Protein AF-A0A497N0F7-F1 (afdb_monomer)

Radius of gyration: 17.88 Å; Cα contacts (8 Å, |Δi|>4): 143; chains: 1; bounding box: 36×45×48 Å

Secondary structure (DSSP, 8-state):
-----S---EEEEE-HHHHHHHHHHHHTTS-S--HHHHHHHTSSTHHHHHHHHHHTT--HHHHHHHHHHHHHHHHTTTS-EEEEEEEEEEGGGEEEEEEEEEE--SS--HHHHHHHHHHHHHHHS-HHHHHHHHHHHTTPPPPGGGG--

Nearest PDB structures (foldseek):
  8p1n-assembly1_A  TM=4.391E-01  e=1.034E+00  Orthohantavirus hantanense
  6ux2-assembly1_B  TM=4.010E-01  e=1.314E+00  Zika virus

Foldseek 3Di:
DPPDPDQDKDKDKAQLVVQLVQLVCCVVVVDVDDVVLCVLLVHDCLSVQLVVVVVVVDRSSVSSVVSSVVSVCVVCVVFQKDWDWAWQADPPRGTMITIIIHTDDPDDDPVVVVVVVVSCCRVVPDSLVSHVVVCVVVVPDDDPVSVVD

Mean predicted aligned error: 9.38 Å

Structure (mmCIF, N/CA/C/O backbone):
data_AF-A0A497N0F7-F1
#
_entry.id   AF-A0A497N0F7-F1
#
loop_
_atom_site.group_PDB
_atom_site.id
_atom_site.type_symbol
_atom_site.label_atom_id
_atom_site.label_alt_id
_atom_site.label_comp_id
_atom_site.label_asym_id
_atom_site.label_entity_id
_atom_site.label_seq_id
_atom_site.pdbx_PDB_ins_code
_atom_site.Cartn_x
_atom_site.Cartn_y
_atom_site.Cartn_z
_atom_site.occupancy
_atom_site.B_iso_or_equiv
_atom_site.auth_seq_id
_atom_site.auth_comp_id
_atom_site.auth_asym_id
_atom_site.auth_atom_id
_atom_site.pdbx_PDB_model_num
ATOM 1 N N . MET A 1 1 ? -7.045 14.864 3.836 1.00 42.59 1 MET A N 1
ATOM 2 C CA . MET A 1 1 ? -7.136 13.667 4.715 1.00 42.59 1 MET A CA 1
ATOM 3 C C . MET A 1 1 ? -8.600 13.342 4.946 1.00 42.59 1 MET A C 1
ATOM 5 O O . MET A 1 1 ? -9.359 14.284 5.102 1.00 42.59 1 MET A O 1
ATOM 9 N N . LEU A 1 2 ? -8.983 12.059 4.987 1.00 35.16 2 LEU A N 1
ATOM 10 C CA . LEU A 1 2 ? -10.339 11.605 5.334 1.00 35.16 2 LEU A CA 1
ATOM 11 C C . LEU A 1 2 ? -10.769 12.164 6.703 1.00 35.16 2 LEU A C 1
ATOM 13 O O . LEU A 1 2 ? -10.543 11.553 7.745 1.00 35.16 2 LEU A O 1
ATOM 17 N N . THR A 1 3 ? -11.394 13.335 6.699 1.00 42.47 3 THR A N 1
ATOM 18 C CA . THR A 1 3 ? -12.029 13.988 7.847 1.00 42.47 3 THR A CA 1
ATOM 19 C C . THR A 1 3 ? -13.447 13.453 8.006 1.00 42.47 3 THR A C 1
ATOM 21 O O . THR A 1 3 ? -14.421 14.196 8.064 1.00 42.47 3 THR A O 1
ATOM 24 N N . SER A 1 4 ? -13.589 12.129 8.060 1.00 43.78 4 SER A N 1
ATOM 25 C CA . SER A 1 4 ? -14.880 11.531 8.381 1.00 43.78 4 SER A CA 1
ATOM 26 C C . SER A 1 4 ? -15.073 11.536 9.896 1.00 43.78 4 SER A C 1
ATOM 28 O O . SER A 1 4 ? -14.285 10.944 10.636 1.00 43.78 4 SER A O 1
ATOM 30 N N . LYS A 1 5 ? -16.140 12.194 10.365 1.00 41.34 5 LYS A N 1
ATOM 31 C CA . LYS A 1 5 ? -16.611 12.096 11.760 1.00 41.34 5 LYS A CA 1
ATOM 32 C C . LYS A 1 5 ? -17.196 10.711 12.079 1.00 41.34 5 LYS A C 1
ATOM 34 O O . LYS A 1 5 ? -17.477 10.419 13.238 1.00 41.34 5 LYS A O 1
ATOM 39 N N . ILE A 1 6 ? -17.364 9.856 11.070 1.00 44.66 6 ILE A N 1
ATOM 40 C CA . ILE A 1 6 ? -17.991 8.545 11.193 1.00 44.66 6 ILE A CA 1
ATOM 41 C C . ILE A 1 6 ? -16.927 7.513 11.588 1.00 44.66 6 ILE A C 1
ATOM 43 O O . ILE A 1 6 ? -15.891 7.361 10.934 1.00 44.66 6 ILE A O 1
ATOM 47 N N . ARG A 1 7 ? -17.181 6.784 12.683 1.00 55.78 7 ARG A N 1
ATOM 48 C CA . ARG A 1 7 ? -16.470 5.535 12.994 1.00 55.78 7 ARG A CA 1
ATOM 49 C C . ARG A 1 7 ? -16.816 4.541 11.885 1.00 55.78 7 ARG A C 1
ATOM 51 O O . ARG A 1 7 ? -17.957 4.113 11.798 1.00 55.78 7 ARG A O 1
ATOM 58 N N . GLY A 1 8 ? -15.844 4.226 11.037 1.00 62.44 8 GLY A N 1
ATOM 59 C CA . GLY A 1 8 ? -16.050 3.344 9.897 1.00 62.44 8 GLY A CA 1
ATOM 60 C C . GLY A 1 8 ? -14.882 2.398 9.675 1.00 62.44 8 GLY A C 1
ATOM 61 O O . GLY A 1 8 ? -13.716 2.733 9.956 1.00 62.44 8 GLY A O 1
ATOM 62 N N . ASP A 1 9 ? -15.238 1.231 9.159 1.00 75.06 9 ASP A N 1
ATOM 63 C CA . ASP A 1 9 ? -14.321 0.273 8.568 1.00 75.06 9 ASP A CA 1
ATOM 64 C C . ASP A 1 9 ? -14.074 0.682 7.118 1.00 75.06 9 ASP A C 1
ATOM 66 O O . ASP A 1 9 ? -14.989 1.120 6.419 1.00 75.06 9 ASP A O 1
ATOM 70 N N . PHE A 1 10 ? -12.825 0.588 6.674 1.00 77.56 10 PHE A N 1
ATOM 71 C CA . PHE A 1 10 ? -12.433 0.983 5.326 1.00 77.56 10 PHE A CA 1
ATOM 72 C C . PHE A 1 10 ? -11.805 -0.201 4.609 1.00 77.56 10 PHE A C 1
ATOM 74 O O . PHE A 1 10 ? -10.934 -0.872 5.161 1.00 77.56 10 PHE A O 1
ATOM 81 N N . LEU A 1 11 ? -12.207 -0.404 3.358 1.00 81.94 11 LEU A N 1
ATOM 82 C CA . LEU A 1 11 ? -11.494 -1.238 2.404 1.00 81.94 11 LEU A CA 1
ATOM 83 C C . LEU A 1 11 ? -10.866 -0.314 1.363 1.00 81.94 11 LEU A C 1
ATOM 85 O O . LEU A 1 11 ? -11.575 0.394 0.651 1.00 81.94 11 LEU A O 1
ATOM 89 N N . ILE A 1 12 ? -9.539 -0.291 1.303 1.00 86.38 12 ILE A N 1
ATOM 90 C CA . ILE A 1 12 ? -8.788 0.568 0.388 1.00 86.38 12 ILE A CA 1
ATOM 91 C C . ILE A 1 12 ? -8.091 -0.317 -0.634 1.00 86.38 12 ILE A C 1
ATOM 93 O O . ILE A 1 12 ? -7.305 -1.193 -0.277 1.00 86.38 12 ILE A O 1
ATOM 97 N N . LEU A 1 13 ? -8.359 -0.058 -1.909 1.00 88.06 13 LEU A N 1
ATOM 98 C CA . LEU A 1 13 ? -7.661 -0.689 -3.018 1.00 88.06 13 LEU A CA 1
ATOM 99 C C . LEU A 1 13 ? -6.391 0.105 -3.347 1.00 88.06 13 LEU A C 1
ATOM 101 O O . LEU A 1 13 ? -6.456 1.273 -3.727 1.00 88.06 13 LEU A O 1
ATOM 105 N N . PHE A 1 14 ? -5.231 -0.532 -3.212 1.00 89.69 14 PHE A N 1
ATOM 106 C CA . PHE A 1 14 ? -3.923 0.077 -3.433 1.00 89.69 14 PHE A CA 1
ATOM 107 C C . PHE A 1 14 ? -3.207 -0.589 -4.612 1.00 89.69 14 PHE A C 1
ATOM 109 O O . PHE A 1 14 ? -2.718 -1.717 -4.524 1.00 89.69 14 PHE A O 1
ATOM 116 N N . HIS A 1 15 ? -3.101 0.131 -5.728 1.00 88.31 15 HIS A N 1
ATOM 117 C CA . HIS A 1 15 ? -2.438 -0.345 -6.943 1.00 88.31 15 HIS A CA 1
ATOM 118 C C . HIS A 1 15 ? -0.932 -0.066 -6.890 1.00 88.31 15 HIS A C 1
ATOM 120 O O . HIS A 1 15 ? -0.443 0.906 -7.474 1.00 88.31 15 HIS A O 1
ATOM 126 N N . GLY A 1 16 ? -0.183 -0.926 -6.193 1.00 88.50 16 GLY A N 1
ATOM 127 C CA . GLY A 1 16 ? 1.233 -0.688 -5.894 1.00 88.50 16 GLY A CA 1
ATOM 128 C C . GLY A 1 16 ? 2.109 -0.456 -7.124 1.00 88.50 16 GLY A C 1
ATOM 129 O O . GLY A 1 16 ? 3.036 0.348 -7.079 1.00 88.50 16 GLY A O 1
ATOM 130 N N . GLN A 1 17 ? 1.794 -1.087 -8.251 1.00 87.12 17 GLN A N 1
ATOM 131 C CA . GLN A 1 17 ? 2.567 -0.924 -9.482 1.00 87.12 17 GLN A CA 1
ATOM 132 C C . GLN A 1 17 ? 2.215 0.314 -10.288 1.00 87.12 17 GLN A C 1
ATOM 134 O O . GLN A 1 17 ? 3.108 0.927 -10.868 1.00 87.12 17 GLN A O 1
ATOM 139 N N . TYR A 1 18 ? 0.939 0.695 -10.322 1.00 87.94 18 TYR A N 1
ATOM 140 C CA . TYR A 1 18 ? 0.533 1.944 -10.957 1.00 87.94 18 TYR A CA 1
ATOM 141 C C . TYR A 1 18 ? 1.176 3.125 -10.224 1.00 87.94 18 TYR A C 1
ATOM 143 O O . TYR A 1 18 ? 1.814 3.977 -10.841 1.00 87.94 18 TYR A O 1
ATOM 151 N N . ILE A 1 19 ? 1.137 3.081 -8.889 1.00 91.56 19 ILE A N 1
ATOM 152 C CA . ILE A 1 19 ? 1.849 4.021 -8.024 1.00 91.56 19 ILE A CA 1
ATOM 153 C C . ILE A 1 19 ? 3.356 3.971 -8.303 1.00 91.56 19 ILE A C 1
ATOM 155 O O . ILE A 1 19 ? 3.949 5.006 -8.579 1.00 91.56 19 ILE A O 1
ATOM 159 N N . ALA A 1 20 ? 3.980 2.789 -8.333 1.00 91.94 20 ALA A N 1
ATOM 160 C CA . ALA A 1 20 ? 5.412 2.666 -8.621 1.00 91.94 20 ALA A CA 1
ATOM 161 C C . ALA A 1 20 ? 5.822 3.271 -9.976 1.00 91.94 20 ALA A C 1
ATOM 163 O O . ALA A 1 20 ? 6.883 3.883 -10.063 1.00 91.94 20 ALA A O 1
ATOM 164 N N . ARG A 1 21 ? 4.999 3.127 -11.025 1.00 91.50 21 ARG A N 1
ATOM 165 C CA . ARG A 1 21 ? 5.246 3.726 -12.351 1.00 91.50 21 ARG A CA 1
ATOM 166 C C . ARG A 1 21 ? 5.188 5.250 -12.312 1.00 91.50 21 ARG A C 1
ATOM 168 O O . ARG A 1 21 ? 6.059 5.906 -12.882 1.00 91.50 21 ARG A O 1
ATOM 175 N N . MET A 1 22 ? 4.184 5.800 -11.633 1.00 92.94 22 MET A N 1
ATOM 176 C CA . MET A 1 22 ? 4.049 7.245 -11.443 1.00 92.94 22 MET A CA 1
ATOM 177 C C . MET A 1 22 ? 5.238 7.812 -10.661 1.00 92.94 22 MET A C 1
ATOM 179 O O . MET A 1 22 ? 5.881 8.749 -11.125 1.00 92.94 22 MET A O 1
ATOM 183 N N . ILE A 1 23 ? 5.607 7.176 -9.544 1.00 93.75 23 ILE A N 1
ATOM 184 C CA . ILE A 1 23 ? 6.786 7.559 -8.756 1.00 93.75 23 ILE A CA 1
ATOM 185 C C . ILE A 1 23 ? 8.056 7.449 -9.602 1.00 93.75 23 ILE A C 1
ATOM 187 O O . ILE A 1 23 ? 8.859 8.371 -9.630 1.00 93.75 23 ILE A O 1
ATOM 191 N N . GLY A 1 24 ? 8.227 6.355 -10.346 1.00 93.12 24 GLY A N 1
ATOM 192 C CA . GLY A 1 24 ? 9.374 6.170 -11.232 1.00 93.12 24 GLY A CA 1
ATOM 193 C C . GLY A 1 24 ? 9.509 7.273 -12.284 1.00 93.12 24 GLY A C 1
ATOM 194 O O . GLY A 1 24 ? 10.628 7.685 -12.566 1.00 93.12 24 GLY A O 1
ATOM 195 N N . SER A 1 25 ? 8.389 7.779 -12.810 1.00 93.69 25 SER A N 1
ATOM 196 C CA . SER A 1 25 ? 8.368 8.882 -13.783 1.00 93.69 25 SER A CA 1
ATOM 197 C C . SER A 1 25 ? 8.778 10.220 -13.164 1.00 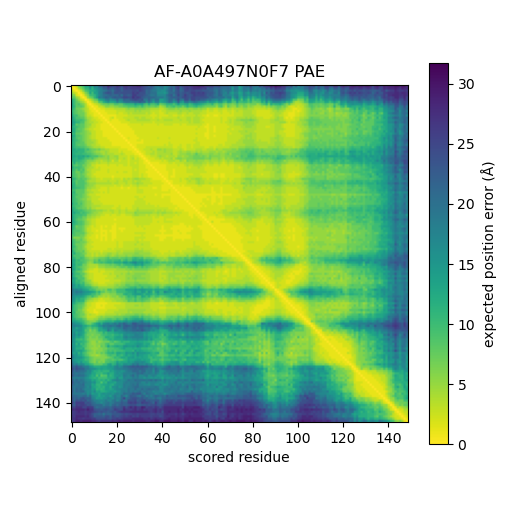93.69 25 SER A C 1
ATOM 199 O O . SER A 1 25 ? 9.442 11.014 -13.829 1.00 93.69 25 SER A O 1
ATOM 201 N N . ILE A 1 26 ? 8.425 10.445 -11.893 1.00 93.44 26 ILE A N 1
ATOM 202 C CA . ILE A 1 26 ? 8.893 11.602 -11.117 1.00 93.44 26 ILE A CA 1
ATOM 203 C C . ILE A 1 26 ? 10.404 11.496 -10.891 1.00 93.44 26 ILE A C 1
ATOM 205 O O . ILE A 1 26 ? 11.161 12.392 -11.251 1.00 93.44 26 ILE A O 1
ATOM 209 N N . LEU A 1 27 ? 10.865 10.351 -10.380 1.00 91.94 27 LEU A N 1
ATOM 210 C CA . LEU A 1 27 ? 12.279 10.129 -10.058 1.00 91.94 27 LEU A CA 1
ATOM 211 C C . LEU A 1 27 ? 13.200 10.147 -11.284 1.00 91.94 27 LEU A C 1
ATOM 213 O O . LEU A 1 27 ? 14.389 10.409 -11.146 1.00 91.94 27 LEU A O 1
ATOM 217 N N . SER A 1 28 ? 12.678 9.845 -12.475 1.00 93.12 28 SER A N 1
ATOM 218 C CA . SER A 1 28 ? 13.434 9.933 -13.726 1.00 93.12 28 SER A CA 1
ATOM 219 C C . SER A 1 28 ? 13.411 11.330 -14.356 1.00 93.12 28 SER A C 1
ATOM 221 O O . SER A 1 28 ? 13.902 11.479 -15.471 1.00 93.12 28 SER A O 1
ATOM 223 N N . GLY A 1 29 ? 12.761 12.316 -13.729 1.00 92.38 29 GLY A N 1
ATOM 224 C CA . GLY A 1 29 ? 12.599 13.669 -14.269 1.00 92.38 29 GLY A CA 1
ATOM 225 C C . GLY A 1 29 ? 11.672 13.769 -15.486 1.00 92.38 29 GLY A C 1
ATOM 226 O O . GLY A 1 29 ? 11.632 14.808 -16.135 1.00 92.38 29 GLY A O 1
ATOM 227 N N . ARG A 1 30 ? 10.915 12.709 -15.818 1.00 92.94 30 ARG A N 1
ATOM 228 C CA . ARG A 1 30 ? 9.947 12.741 -16.934 1.00 92.94 30 ARG A CA 1
ATOM 229 C C . ARG A 1 30 ? 8.727 13.591 -16.579 1.00 92.94 30 ARG A C 1
ATOM 231 O O . ARG A 1 30 ? 8.086 14.155 -17.458 1.00 92.94 30 ARG A O 1
ATOM 238 N N . VAL A 1 31 ? 8.397 13.633 -15.294 1.00 91.62 31 VAL A N 1
ATOM 239 C CA . VAL A 1 31 ? 7.311 14.422 -14.718 1.00 91.62 31 VAL A CA 1
ATOM 240 C C . VAL A 1 31 ? 7.879 15.149 -13.503 1.00 91.62 31 VAL A C 1
ATOM 242 O O . VAL A 1 31 ? 8.610 14.540 -12.730 1.00 91.62 31 VAL A O 1
ATOM 245 N N . SER A 1 32 ? 7.565 16.430 -13.323 1.00 86.25 32 SER A N 1
ATOM 246 C CA . SER A 1 32 ? 8.025 17.200 -12.159 1.00 86.25 32 SER A CA 1
ATOM 247 C C . SER A 1 32 ? 7.298 16.781 -10.881 1.00 86.25 32 SER A C 1
ATOM 249 O O . SER A 1 32 ? 7.923 16.516 -9.859 1.00 86.25 32 SER A O 1
ATOM 251 N N . GLU A 1 33 ? 5.973 16.676 -10.947 1.00 87.25 33 GLU A N 1
ATOM 252 C CA . GLU A 1 33 ? 5.123 16.277 -9.832 1.00 87.25 33 GLU A CA 1
ATOM 253 C C . GLU A 1 33 ? 3.794 15.685 -10.311 1.00 87.25 33 GLU A C 1
ATOM 255 O O . GLU A 1 33 ? 3.362 15.887 -11.445 1.00 87.25 33 GLU A O 1
ATOM 260 N N . ILE A 1 34 ? 3.125 14.947 -9.423 1.00 87.88 34 ILE A N 1
ATOM 261 C CA . ILE A 1 34 ? 1.774 14.428 -9.653 1.00 87.88 34 ILE A CA 1
ATOM 262 C C . ILE A 1 34 ? 0.926 14.815 -8.432 1.00 87.88 34 ILE A C 1
ATOM 264 O O . ILE A 1 34 ? 0.963 14.097 -7.429 1.00 87.88 34 ILE A O 1
ATOM 268 N N . PRO A 1 35 ? 0.159 15.924 -8.481 1.00 89.56 35 PRO A N 1
ATOM 269 C CA . PRO A 1 35 ? -0.601 16.434 -7.332 1.00 89.56 35 PRO A CA 1
ATOM 270 C C . PRO A 1 35 ? -1.543 15.401 -6.702 1.00 89.56 35 PRO A C 1
ATOM 272 O O . PRO A 1 35 ? -1.631 15.297 -5.480 1.00 89.56 35 PRO A O 1
ATOM 275 N N . ALA A 1 36 ? -2.149 14.543 -7.528 1.00 89.19 36 ALA A N 1
ATOM 276 C CA . ALA A 1 36 ? -3.010 13.454 -7.072 1.00 89.19 36 ALA A CA 1
ATOM 277 C C . ALA A 1 36 ? -2.303 12.475 -6.113 1.00 89.19 36 ALA A C 1
ATOM 279 O O . ALA A 1 36 ? -2.947 11.902 -5.236 1.00 89.19 36 ALA A O 1
ATOM 280 N N . LEU A 1 37 ? -0.981 12.288 -6.230 1.00 90.69 37 LEU A N 1
ATOM 281 C CA . LEU A 1 37 ? -0.223 11.479 -5.272 1.00 90.69 37 LEU A CA 1
ATOM 282 C C . LEU A 1 37 ? -0.090 12.182 -3.921 1.00 90.69 37 LEU A C 1
ATOM 284 O O . LEU A 1 37 ? -0.258 11.534 -2.890 1.00 90.69 37 LEU A O 1
ATOM 288 N N . ASN A 1 38 ? 0.148 13.495 -3.910 1.00 91.56 38 ASN A N 1
ATOM 289 C CA . ASN A 1 38 ? 0.212 14.267 -2.667 1.00 91.56 38 ASN A CA 1
ATOM 290 C C . ASN A 1 38 ? -1.133 14.241 -1.932 1.00 91.56 38 ASN A C 1
ATOM 292 O O . ASN A 1 38 ? -1.176 14.044 -0.718 1.00 91.56 38 ASN A O 1
ATOM 296 N N . GLU A 1 39 ? -2.242 14.366 -2.662 1.00 90.50 39 GLU A N 1
ATOM 297 C CA . GLU A 1 39 ? -3.589 14.232 -2.097 1.00 90.50 39 GLU A CA 1
ATOM 298 C C . GLU A 1 39 ? -3.848 12.822 -1.561 1.00 90.50 39 GLU A C 1
ATOM 300 O O . GLU A 1 39 ? -4.353 12.664 -0.444 1.00 90.50 39 GLU A O 1
ATOM 305 N N . PHE A 1 40 ? -3.453 11.802 -2.329 1.00 90.75 40 PHE A N 1
ATOM 306 C CA . PHE A 1 40 ? -3.607 10.404 -1.953 1.00 90.75 40 PHE A CA 1
ATOM 307 C C . PHE A 1 40 ? -2.845 10.074 -0.661 1.00 90.75 40 PHE A C 1
ATOM 309 O O . PHE A 1 40 ? -3.446 9.564 0.284 1.00 90.75 40 PHE A O 1
ATOM 316 N N . PHE A 1 41 ? -1.551 10.401 -0.574 1.00 91.69 41 PHE A N 1
ATOM 317 C CA . PHE A 1 41 ? -0.738 10.174 0.631 1.00 91.69 41 PHE A CA 1
ATOM 318 C C . PHE A 1 41 ? -1.053 11.162 1.768 1.00 91.69 41 PHE A C 1
ATOM 320 O O . PHE A 1 41 ? -0.803 10.872 2.946 1.00 91.69 41 PHE A O 1
ATOM 327 N N . GLY A 1 42 ? -1.655 12.304 1.435 1.00 88.38 42 GLY A N 1
ATOM 328 C CA . GLY A 1 42 ? -2.057 13.350 2.367 1.00 88.38 42 GLY A CA 1
ATOM 329 C C . GLY A 1 42 ? -0.904 14.213 2.883 1.00 88.38 42 GLY A C 1
ATOM 330 O O . GLY A 1 42 ? -1.049 14.793 3.961 1.00 88.38 42 GLY A O 1
ATOM 331 N N . ASP A 1 43 ? 0.228 14.235 2.178 1.00 91.31 43 ASP A N 1
ATOM 332 C CA . ASP A 1 43 ? 1.361 15.160 2.329 1.00 91.31 43 ASP A CA 1
ATOM 333 C C . ASP A 1 43 ? 2.319 15.027 1.125 1.00 91.31 43 ASP A C 1
ATOM 335 O O . ASP A 1 43 ? 2.017 14.314 0.173 1.00 91.31 43 ASP A O 1
ATOM 339 N N . ASN A 1 44 ? 3.463 15.715 1.164 1.00 90.44 44 ASN A N 1
ATOM 340 C CA . ASN A 1 44 ? 4.548 15.634 0.178 1.00 90.44 44 ASN A CA 1
ATOM 341 C C . ASN A 1 44 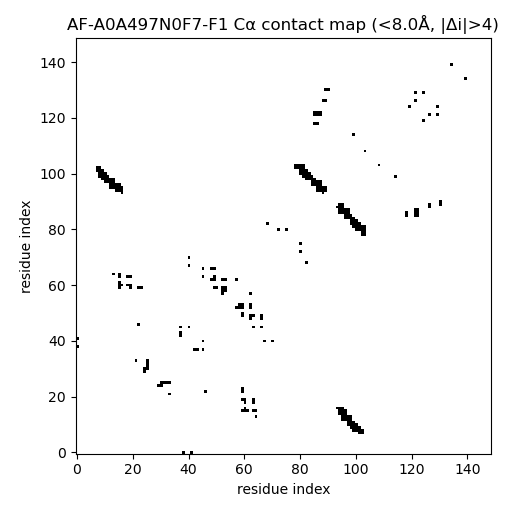? 5.807 14.911 0.712 1.00 90.44 44 ASN A C 1
ATOM 343 O O . ASN A 1 44 ? 6.816 14.817 0.015 1.00 90.44 44 ASN A O 1
ATOM 347 N N . LEU A 1 45 ? 5.774 14.394 1.946 1.00 94.19 45 LEU A N 1
ATOM 348 C CA . LEU A 1 45 ? 6.920 13.743 2.592 1.00 94.19 45 LEU A CA 1
ATOM 349 C C . LEU A 1 45 ? 7.116 12.302 2.102 1.00 94.19 45 LEU A C 1
ATOM 351 O O . LEU A 1 45 ? 8.199 11.734 2.262 1.00 94.19 45 LEU A O 1
ATOM 355 N N . TRP A 1 46 ? 6.074 11.709 1.515 1.00 94.12 46 TRP A N 1
ATOM 356 C CA . TRP A 1 46 ? 6.101 10.356 0.963 1.00 94.12 46 TRP A CA 1
ATOM 357 C C . TRP A 1 46 ? 7.205 10.158 -0.080 1.00 94.12 46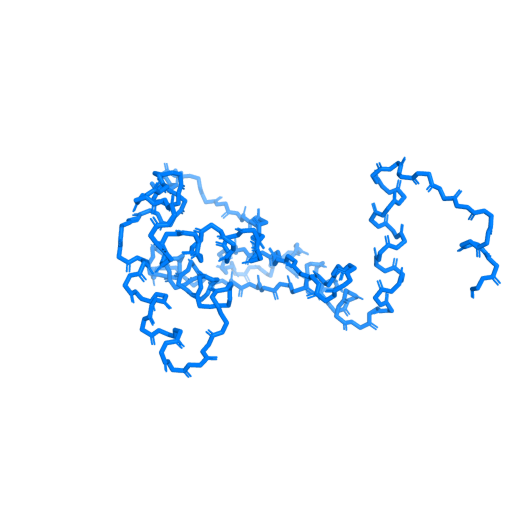 TRP A C 1
ATOM 359 O O . TRP A 1 46 ? 7.801 9.083 -0.115 1.00 94.12 46 TRP A O 1
ATOM 369 N N . LEU A 1 47 ? 7.506 11.170 -0.904 1.00 94.69 47 LEU A N 1
ATOM 370 C CA . LEU A 1 47 ? 8.470 11.031 -1.996 1.00 94.69 47 LEU A CA 1
ATOM 371 C C . LEU A 1 47 ? 9.872 10.773 -1.446 1.00 94.69 47 LEU A C 1
ATOM 373 O O . LEU A 1 47 ? 10.498 9.778 -1.806 1.00 94.69 47 LEU A O 1
ATOM 377 N N . LYS A 1 48 ? 10.299 11.595 -0.481 1.00 95.06 48 LYS A N 1
ATOM 378 C CA . LYS A 1 48 ? 11.581 11.425 0.211 1.00 95.06 48 LYS A CA 1
ATOM 379 C C . LYS A 1 48 ? 11.677 10.060 0.894 1.00 95.06 48 LYS A C 1
ATOM 381 O O . LYS A 1 48 ? 12.675 9.366 0.741 1.00 95.06 48 LYS A O 1
ATOM 386 N N . TYR A 1 49 ? 10.622 9.647 1.599 1.00 96.06 49 TYR A N 1
ATOM 387 C CA . TYR A 1 49 ? 10.590 8.330 2.236 1.00 96.06 49 TYR A CA 1
ATOM 388 C C . TYR A 1 49 ? 10.779 7.198 1.215 1.00 96.06 49 TYR A C 1
ATOM 390 O O . TYR A 1 49 ? 11.602 6.308 1.412 1.00 96.06 49 TYR A O 1
ATOM 398 N N . VAL A 1 50 ? 10.044 7.236 0.100 1.00 95.19 50 VAL A N 1
ATOM 399 C CA . VAL A 1 50 ? 10.119 6.197 -0.934 1.00 95.19 50 VAL A CA 1
ATOM 400 C C . VAL A 1 50 ? 11.482 6.187 -1.634 1.00 95.19 50 VAL A C 1
ATOM 402 O O . VAL A 1 50 ? 11.984 5.110 -1.957 1.00 95.19 50 VAL A O 1
ATOM 405 N N . GLU A 1 51 ? 12.097 7.349 -1.856 1.00 94.94 51 GLU A N 1
ATOM 406 C CA . GLU A 1 51 ? 13.464 7.446 -2.378 1.00 94.94 51 GLU A CA 1
ATOM 407 C C . GLU A 1 51 ? 14.486 6.788 -1.454 1.00 94.94 51 GLU A C 1
ATOM 409 O O . GLU A 1 51 ? 15.330 6.019 -1.920 1.00 94.94 51 GLU A O 1
ATOM 414 N N . ASP A 1 52 ? 14.404 7.060 -0.154 1.00 96.25 52 ASP A N 1
ATOM 415 C CA . ASP A 1 52 ? 15.336 6.511 0.828 1.00 96.25 52 ASP A CA 1
ATOM 416 C C . ASP A 1 52 ? 15.178 4.988 0.957 1.00 96.25 52 ASP A C 1
ATOM 418 O O . ASP A 1 52 ? 16.166 4.253 0.932 1.00 96.25 52 ASP A O 1
ATOM 422 N N . GLU A 1 53 ? 13.944 4.484 0.962 1.00 95.56 53 GLU A N 1
ATOM 423 C CA . GLU A 1 53 ? 13.652 3.045 0.930 1.00 95.56 53 GLU A CA 1
ATOM 424 C C . GLU A 1 53 ? 14.135 2.378 -0.368 1.00 95.56 53 GLU A C 1
ATOM 426 O O . GLU A 1 53 ? 14.627 1.246 -0.361 1.00 95.56 53 GLU A O 1
ATOM 431 N N . ARG A 1 54 ? 14.039 3.080 -1.505 1.00 93.00 54 ARG A N 1
ATOM 432 C CA . ARG A 1 54 ? 14.563 2.588 -2.787 1.00 93.00 54 ARG A CA 1
ATOM 433 C C . ARG A 1 54 ? 16.081 2.448 -2.750 1.00 93.00 54 ARG A C 1
ATOM 435 O O . ARG A 1 54 ? 16.592 1.451 -3.258 1.00 93.00 54 ARG A O 1
ATOM 442 N N . LYS A 1 55 ? 16.801 3.409 -2.159 1.00 93.69 55 LYS A N 1
ATOM 443 C CA . LYS A 1 55 ? 18.267 3.334 -1.986 1.00 93.69 55 LYS A CA 1
ATOM 444 C C . LYS A 1 55 ? 18.679 2.127 -1.139 1.00 93.69 55 LYS A C 1
ATOM 446 O O . LYS A 1 55 ? 19.742 1.566 -1.364 1.00 93.69 55 LYS A O 1
ATOM 451 N N . GLN A 1 56 ? 17.809 1.684 -0.233 1.00 94.56 56 GLN A N 1
ATOM 452 C CA . GLN A 1 56 ? 17.979 0.461 0.559 1.00 94.56 56 GLN A CA 1
ATOM 453 C C . GLN A 1 56 ? 17.548 -0.822 -0.185 1.00 94.56 56 GLN A C 1
ATOM 455 O O . GLN A 1 56 ? 17.515 -1.902 0.400 1.00 94.56 56 GLN A O 1
ATOM 460 N N . GLY A 1 57 ? 17.199 -0.731 -1.473 1.00 92.38 57 GLY A N 1
ATOM 461 C CA . GLY A 1 57 ? 16.835 -1.872 -2.319 1.00 92.38 57 GLY A CA 1
ATOM 462 C C . GLY A 1 57 ? 15.351 -2.249 -2.292 1.00 92.38 57 GLY A C 1
ATOM 463 O O . GLY A 1 57 ? 14.954 -3.238 -2.917 1.00 92.38 57 GLY A O 1
ATOM 464 N N . LYS A 1 58 ? 14.489 -1.484 -1.609 1.00 92.88 58 LYS A N 1
ATOM 465 C CA . LYS A 1 58 ? 13.051 -1.779 -1.571 1.00 92.88 58 LYS A CA 1
ATOM 466 C C . LYS A 1 58 ? 12.380 -1.406 -2.897 1.00 92.88 58 LYS A C 1
ATOM 468 O O . LYS A 1 58 ? 12.655 -0.379 -3.515 1.00 92.88 58 LYS A O 1
ATOM 473 N N . ARG A 1 59 ? 11.431 -2.239 -3.336 1.00 92.06 59 ARG A N 1
ATOM 474 C CA . ARG A 1 59 ? 10.592 -1.940 -4.507 1.00 92.06 59 ARG A CA 1
ATOM 475 C C . ARG A 1 59 ? 9.705 -0.724 -4.217 1.00 92.06 59 ARG A C 1
ATOM 477 O O . ARG A 1 59 ? 9.009 -0.712 -3.203 1.00 92.06 59 ARG A O 1
ATOM 484 N N . LEU A 1 60 ? 9.651 0.231 -5.151 1.00 92.69 60 LEU A N 1
ATOM 485 C CA . LEU A 1 60 ? 8.883 1.484 -5.035 1.00 92.69 60 LEU A CA 1
ATOM 486 C C . LEU A 1 60 ? 7.440 1.276 -4.550 1.00 92.69 60 LEU A C 1
ATOM 488 O O . LEU A 1 60 ? 7.003 1.933 -3.612 1.00 92.69 60 LEU A O 1
ATOM 492 N N . GLY A 1 61 ? 6.713 0.324 -5.145 1.00 90.88 61 GLY A N 1
ATOM 493 C CA . GLY A 1 61 ? 5.322 0.047 -4.769 1.00 90.88 61 GLY A CA 1
ATOM 494 C C . GLY A 1 61 ? 5.167 -0.451 -3.330 1.00 90.88 61 GLY A C 1
ATOM 495 O O . GLY A 1 61 ? 4.198 -0.101 -2.660 1.00 90.88 61 GLY A O 1
ATOM 496 N N . LYS A 1 62 ? 6.147 -1.216 -2.828 1.00 90.94 62 LYS A N 1
ATOM 497 C CA . LYS A 1 62 ? 6.155 -1.726 -1.452 1.00 90.94 62 LYS A CA 1
ATOM 498 C C . LYS A 1 62 ? 6.502 -0.622 -0.453 1.00 90.94 62 LYS A C 1
ATOM 500 O O . LYS A 1 62 ? 5.815 -0.496 0.553 1.00 90.94 62 LYS A O 1
ATOM 505 N N . ALA A 1 63 ? 7.496 0.211 -0.767 1.00 94.94 63 ALA A N 1
ATOM 506 C CA . ALA A 1 63 ? 7.828 1.388 0.035 1.00 94.94 63 ALA A CA 1
ATOM 507 C C . ALA A 1 63 ? 6.634 2.357 0.133 1.00 94.94 63 ALA A C 1
ATOM 509 O O . ALA A 1 63 ? 6.261 2.791 1.220 1.00 94.94 63 ALA A O 1
ATOM 510 N N . ALA A 1 64 ? 5.961 2.622 -0.990 1.00 94.88 64 ALA A N 1
ATOM 511 C CA . ALA A 1 64 ? 4.766 3.460 -1.025 1.00 94.88 64 ALA A CA 1
ATOM 512 C C . ALA A 1 64 ? 3.608 2.875 -0.192 1.00 94.88 64 ALA A C 1
ATOM 514 O O . ALA A 1 64 ? 2.944 3.605 0.546 1.00 94.88 64 ALA A O 1
ATOM 515 N N . LEU A 1 65 ? 3.378 1.559 -0.272 1.00 94.62 65 LEU A N 1
ATOM 516 C CA . LEU A 1 65 ? 2.374 0.866 0.543 1.00 94.62 65 LEU A CA 1
ATOM 517 C C . LEU A 1 65 ? 2.676 0.992 2.042 1.00 94.62 65 LEU A C 1
ATOM 519 O O . LEU A 1 65 ? 1.778 1.264 2.839 1.00 94.62 65 LEU A O 1
ATOM 523 N N . GLU A 1 66 ? 3.932 0.783 2.435 1.00 94.94 66 GLU A N 1
ATOM 524 C CA . GLU A 1 66 ? 4.370 0.887 3.828 1.00 94.94 66 GLU A CA 1
ATOM 525 C C . GLU A 1 66 ? 4.194 2.303 4.371 1.00 94.94 66 GLU A C 1
ATOM 527 O O . GLU A 1 66 ? 3.639 2.466 5.461 1.00 94.94 66 GLU A O 1
ATOM 532 N N . TYR A 1 67 ? 4.556 3.315 3.580 1.00 95.75 67 TYR A N 1
ATOM 533 C CA . TYR A 1 67 ? 4.309 4.711 3.918 1.00 95.75 67 TYR A CA 1
ATOM 534 C C . TYR A 1 67 ? 2.820 4.979 4.161 1.00 95.75 67 TYR A C 1
ATOM 536 O O . TYR A 1 67 ? 2.429 5.498 5.211 1.00 95.75 67 TYR A O 1
ATOM 544 N N . TYR A 1 68 ? 1.971 4.568 3.216 1.00 94.69 68 TYR A N 1
ATOM 545 C CA . TYR A 1 68 ? 0.525 4.777 3.276 1.00 94.69 68 TYR A CA 1
ATOM 546 C C . TYR A 1 68 ? -0.101 4.125 4.517 1.00 94.69 68 TYR A C 1
ATOM 548 O O . TYR A 1 68 ? -0.858 4.747 5.265 1.00 94.69 68 TYR A O 1
ATOM 556 N N . VAL A 1 69 ? 0.279 2.880 4.803 1.00 92.94 69 VAL A N 1
ATOM 557 C CA . VAL A 1 69 ? -0.176 2.150 5.994 1.00 92.94 69 VAL A CA 1
ATOM 558 C C . VAL A 1 69 ? 0.349 2.803 7.276 1.00 92.94 69 VAL A C 1
ATOM 560 O O . VAL A 1 69 ? -0.393 2.926 8.256 1.00 92.94 69 VAL A O 1
ATOM 563 N N . GLY A 1 70 ? 1.596 3.276 7.277 1.00 92.88 70 GLY A N 1
ATOM 564 C CA . GLY A 1 70 ? 2.183 4.036 8.381 1.00 92.88 70 GLY A CA 1
ATOM 565 C C . GLY A 1 70 ? 1.406 5.317 8.691 1.00 92.88 70 GLY A C 1
ATOM 566 O O . GLY A 1 70 ? 1.127 5.611 9.857 1.00 92.88 70 GLY A O 1
ATOM 567 N N . LYS A 1 71 ? 0.960 6.037 7.658 1.00 91.56 71 LYS A N 1
ATOM 568 C CA . LYS A 1 71 ? 0.099 7.220 7.795 1.00 91.56 71 LYS A CA 1
ATOM 569 C C . LYS A 1 71 ? -1.241 6.884 8.440 1.00 91.56 71 LYS A C 1
ATOM 571 O O . LYS A 1 71 ? -1.636 7.568 9.385 1.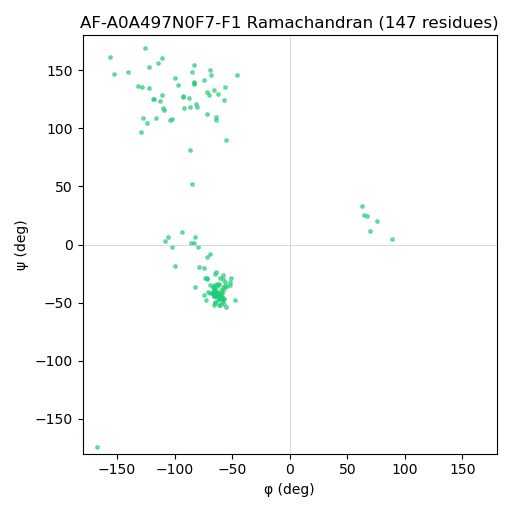00 91.56 71 LYS A O 1
ATOM 576 N N . ILE A 1 72 ? -1.901 5.811 8.000 1.00 89.19 72 ILE A N 1
ATOM 577 C CA . ILE A 1 72 ? -3.161 5.342 8.601 1.00 89.19 72 ILE A CA 1
ATOM 578 C C . ILE A 1 72 ? -2.964 5.052 10.095 1.00 89.19 72 ILE A C 1
ATOM 580 O O . ILE A 1 72 ? -3.740 5.534 10.925 1.00 89.19 72 ILE A O 1
ATOM 584 N N . ARG A 1 73 ? -1.893 4.329 10.457 1.00 88.69 73 ARG A N 1
ATOM 585 C CA . ARG A 1 73 ? -1.548 4.037 11.862 1.00 88.69 73 ARG A CA 1
ATOM 586 C C . ARG A 1 73 ? -1.332 5.310 12.673 1.00 88.69 73 ARG A C 1
ATOM 588 O O . ARG A 1 73 ? -1.863 5.426 13.773 1.00 88.69 73 ARG A O 1
ATOM 595 N N . LYS A 1 74 ? -0.591 6.280 12.129 1.00 88.88 74 LYS A N 1
ATOM 596 C CA . LYS A 1 74 ? -0.303 7.555 12.804 1.00 88.88 74 LYS A CA 1
ATOM 597 C C . LYS A 1 74 ? -1.579 8.348 13.086 1.00 88.88 74 LYS A C 1
ATOM 599 O O . LYS A 1 74 ? -1.759 8.823 14.205 1.00 88.88 74 LYS A O 1
ATOM 604 N N . VAL A 1 75 ? -2.478 8.450 12.106 1.00 85.25 75 VAL A N 1
ATOM 605 C CA . VAL A 1 75 ? -3.762 9.162 12.251 1.00 85.25 75 VAL A CA 1
ATOM 606 C C . VAL A 1 75 ? -4.673 8.462 13.263 1.00 85.25 75 VAL A C 1
ATOM 608 O O . VAL A 1 75 ? -5.356 9.120 14.045 1.00 85.25 75 VAL A O 1
ATOM 611 N N . ARG A 1 76 ? -4.657 7.127 13.298 1.00 81.94 76 ARG A N 1
ATOM 612 C CA . ARG A 1 76 ? -5.491 6.328 14.204 1.00 81.94 76 ARG A CA 1
ATOM 613 C C . ARG A 1 76 ? -4.814 5.939 15.525 1.00 81.94 76 ARG A C 1
ATOM 615 O O . ARG A 1 76 ? -5.403 5.169 16.271 1.00 81.94 76 ARG A O 1
ATOM 622 N N . LYS A 1 77 ? -3.650 6.504 15.881 1.00 79.19 77 LYS A N 1
ATOM 623 C CA . LYS A 1 77 ? -2.829 6.103 17.052 1.00 79.19 77 LYS A CA 1
ATOM 624 C C . LYS A 1 77 ? -3.590 6.030 18.386 1.00 79.19 77 LYS A C 1
ATOM 626 O O . LYS A 1 77 ? -3.223 5.251 19.254 1.00 79.19 77 LYS A O 1
ATOM 631 N N . ARG A 1 78 ? -4.646 6.832 18.562 1.00 79.25 78 ARG A N 1
ATOM 632 C CA . ARG A 1 78 ? -5.481 6.849 19.781 1.00 79.25 78 ARG A CA 1
ATOM 633 C C . ARG A 1 78 ? -6.514 5.714 19.854 1.00 79.25 78 ARG A C 1
ATOM 635 O O . ARG A 1 78 ? -7.281 5.663 20.807 1.00 79.25 78 ARG A O 1
ATOM 642 N N . ARG A 1 79 ? -6.603 4.856 18.836 1.00 75.12 79 ARG A N 1
ATOM 643 C CA . ARG A 1 79 ? -7.565 3.752 18.745 1.00 75.12 79 ARG A CA 1
ATOM 644 C C . ARG A 1 79 ? -6.820 2.466 18.432 1.00 75.12 79 ARG A C 1
ATOM 646 O O . ARG A 1 79 ? -5.993 2.443 17.520 1.00 75.12 79 ARG A O 1
ATOM 653 N N . GLU A 1 80 ? -7.169 1.389 19.122 1.00 81.38 80 GLU A N 1
ATOM 654 C CA . GLU A 1 80 ? -6.693 0.060 18.750 1.00 81.38 80 GLU A CA 1
ATOM 655 C C . GLU A 1 80 ? -7.252 -0.277 17.357 1.00 81.38 80 GLU A C 1
ATOM 657 O O . GLU A 1 80 ? -8.459 -0.429 17.169 1.00 81.38 80 GLU A O 1
ATOM 662 N N . THR A 1 81 ? -6.380 -0.250 16.347 1.00 82.44 81 THR A N 1
ATOM 663 C CA . THR A 1 81 ? -6.747 -0.341 14.928 1.00 82.44 81 THR A CA 1
ATOM 664 C C . THR A 1 81 ? -6.110 -1.580 14.335 1.00 82.44 81 THR A C 1
ATOM 666 O O . THR A 1 81 ? -4.890 -1.732 14.379 1.00 82.44 81 THR A O 1
ATOM 669 N N . ILE A 1 82 ? -6.932 -2.429 13.733 1.00 82.88 82 ILE A N 1
ATOM 670 C CA . ILE A 1 82 ? -6.477 -3.596 12.986 1.00 82.88 82 ILE A CA 1
ATOM 671 C C . ILE A 1 82 ? -6.336 -3.161 11.529 1.00 82.88 82 ILE A C 1
ATOM 673 O O . ILE A 1 82 ? -7.255 -2.569 10.956 1.00 82.88 82 ILE A O 1
ATOM 677 N N . ILE A 1 83 ? -5.163 -3.417 10.953 1.00 87.12 83 ILE A N 1
ATOM 678 C CA . ILE A 1 83 ? -4.883 -3.158 9.542 1.00 87.12 83 ILE A CA 1
ATOM 679 C C . ILE A 1 83 ? -4.426 -4.462 8.915 1.00 87.12 83 ILE A C 1
ATOM 681 O O . ILE A 1 83 ? -3.279 -4.869 9.108 1.00 87.12 83 ILE A O 1
ATOM 685 N N . GLU A 1 84 ? -5.312 -5.078 8.145 1.00 85.94 84 GLU A N 1
ATOM 686 C CA . GLU A 1 84 ? -4.992 -6.251 7.346 1.00 85.94 84 GLU A CA 1
ATOM 687 C C . GLU A 1 84 ? -4.690 -5.842 5.912 1.00 85.94 84 GLU A C 1
ATOM 689 O O . GLU A 1 84 ? -5.366 -4.999 5.325 1.00 85.94 84 GLU A O 1
ATOM 694 N N . LYS A 1 85 ? -3.648 -6.445 5.348 1.00 87.50 85 LYS A N 1
ATOM 695 C CA . LYS A 1 85 ? -3.248 -6.251 3.955 1.00 87.50 85 LYS A CA 1
ATOM 696 C C . LYS A 1 85 ? -3.354 -7.596 3.264 1.00 87.50 85 LYS A C 1
ATOM 698 O O . LYS A 1 85 ? -2.744 -8.555 3.733 1.00 87.50 85 LYS A O 1
ATOM 703 N N . VAL A 1 86 ? -4.099 -7.642 2.173 1.00 83.69 86 VAL A N 1
ATOM 704 C CA . VAL A 1 86 ? -4.185 -8.802 1.288 1.00 83.69 86 VAL A CA 1
ATOM 705 C C . VAL A 1 86 ? -3.482 -8.432 0.001 1.00 83.69 86 VAL A C 1
ATOM 707 O O . VAL A 1 86 ? -3.891 -7.481 -0.665 1.00 83.69 86 VAL A O 1
ATOM 710 N N . GLU A 1 87 ? -2.410 -9.141 -0.326 1.00 84.69 87 GLU A N 1
ATOM 711 C CA . GLU A 1 87 ? -1.813 -9.048 -1.652 1.00 84.69 87 GLU A CA 1
ATOM 712 C C . GLU A 1 87 ? -2.628 -9.915 -2.600 1.00 84.69 87 GLU A C 1
ATOM 714 O O . GLU A 1 87 ? -2.746 -11.121 -2.399 1.00 84.69 87 GLU A O 1
ATOM 719 N N . VAL A 1 88 ? -3.220 -9.288 -3.611 1.00 79.38 88 VAL A N 1
ATOM 720 C CA . VAL A 1 88 ? -3.932 -10.001 -4.662 1.00 79.38 88 VAL A CA 1
ATOM 721 C C . VAL A 1 88 ? -3.026 -10.048 -5.884 1.00 79.38 88 VAL A C 1
ATOM 723 O O . VAL A 1 88 ? -2.785 -9.002 -6.506 1.00 79.38 88 VAL A O 1
ATOM 726 N N . PRO A 1 89 ? -2.476 -11.226 -6.214 1.00 73.75 89 PRO A N 1
ATOM 727 C CA . PRO A 1 89 ? -1.658 -11.374 -7.398 1.00 73.75 89 PRO A CA 1
ATOM 728 C C . PRO A 1 89 ? -2.517 -11.223 -8.662 1.00 73.75 89 PRO A C 1
ATOM 730 O O . PRO A 1 89 ? -3.688 -11.593 -8.710 1.00 73.75 89 PRO A O 1
ATOM 733 N N . LEU A 1 90 ? -1.913 -10.645 -9.690 1.00 70.25 90 LEU A N 1
ATOM 734 C CA . LEU A 1 90 ? -2.442 -10.433 -11.031 1.00 70.25 90 LEU A CA 1
ATOM 735 C C . LEU A 1 90 ? -1.460 -11.026 -12.057 1.00 70.25 90 LEU A C 1
ATOM 737 O O . LEU A 1 90 ? -0.294 -11.302 -11.749 1.00 70.25 90 LEU A O 1
ATOM 741 N N . PHE A 1 91 ? -1.907 -11.120 -13.312 1.00 63.16 91 PHE A N 1
ATOM 742 C CA . PHE A 1 91 ? -1.090 -11.546 -14.451 1.00 63.16 91 PHE A CA 1
ATOM 743 C C . PHE A 1 91 ? 0.282 -10.864 -14.490 1.00 63.16 91 PHE A C 1
ATOM 745 O O . PHE A 1 91 ? 0.387 -9.677 -14.206 1.00 63.16 91 PHE A O 1
ATOM 752 N N . LYS A 1 92 ? 1.318 -11.576 -14.958 1.00 66.12 92 LYS A N 1
ATOM 753 C CA . LYS A 1 92 ? 2.679 -11.040 -15.203 1.00 66.12 92 LYS A CA 1
ATOM 754 C C . LYS A 1 92 ? 3.402 -10.522 -13.947 1.00 66.12 92 LYS A C 1
ATOM 756 O O . LYS A 1 92 ? 4.170 -9.564 -14.025 1.00 66.12 92 LYS A O 1
ATOM 761 N N . GLY A 1 93 ? 3.160 -11.145 -12.792 1.00 65.31 93 GLY A N 1
ATOM 762 C CA . GLY A 1 93 ? 3.779 -10.736 -11.524 1.00 65.31 93 GLY A CA 1
ATOM 763 C C . GLY A 1 93 ? 3.302 -9.359 -11.057 1.00 65.31 93 GLY A C 1
ATOM 764 O O . GLY A 1 93 ? 4.032 -8.637 -10.371 1.00 65.31 93 GLY A O 1
ATOM 765 N N . LEU A 1 94 ? 2.104 -8.967 -11.499 1.00 72.06 94 LEU A N 1
ATOM 766 C CA . LEU A 1 94 ? 1.438 -7.766 -11.042 1.00 72.06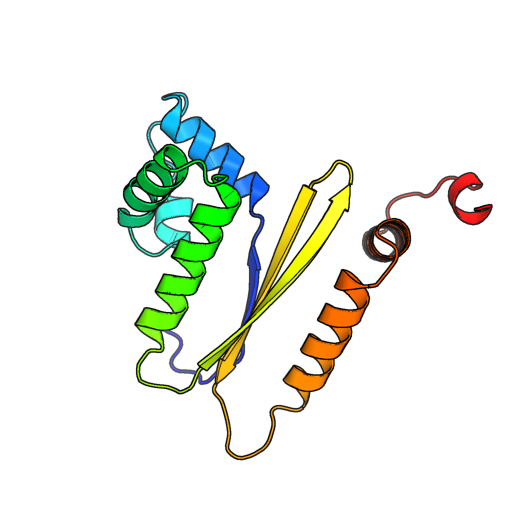 94 LEU A CA 1
ATOM 767 C C . LEU A 1 94 ? 0.699 -8.042 -9.728 1.00 72.06 94 LEU A C 1
ATOM 769 O O . LEU A 1 94 ? 0.365 -9.183 -9.438 1.00 72.06 94 LEU A O 1
ATOM 773 N N . SER A 1 95 ? 0.473 -7.021 -8.905 1.00 78.19 95 SER A N 1
ATOM 774 C CA . SER A 1 95 ? -0.356 -7.167 -7.706 1.00 78.19 95 SER A CA 1
ATOM 775 C C . SER A 1 95 ? -1.017 -5.853 -7.311 1.00 78.19 95 SER A C 1
ATOM 777 O O . SER A 1 95 ? -0.473 -4.757 -7.515 1.00 78.19 95 SER A O 1
ATOM 779 N N . TYR A 1 96 ? -2.218 -5.967 -6.752 1.00 84.00 96 TYR A N 1
ATOM 780 C CA . TYR A 1 96 ? -2.844 -4.903 -5.978 1.00 84.00 96 TYR A CA 1
ATOM 781 C C . TYR A 1 96 ? -2.987 -5.352 -4.531 1.00 84.00 96 TYR A C 1
ATOM 783 O O . TYR A 1 96 ? -3.027 -6.542 -4.229 1.00 84.00 96 TYR A O 1
ATOM 791 N N . TYR A 1 97 ? -3.068 -4.388 -3.625 1.00 87.44 97 TYR A N 1
ATOM 792 C CA . TYR A 1 97 ? -3.256 -4.655 -2.210 1.00 87.44 97 TYR A CA 1
ATOM 793 C C . TYR A 1 97 ? -4.646 -4.201 -1.795 1.00 87.44 97 TYR A C 1
ATOM 795 O O . TYR A 1 97 ? -5.029 -3.058 -2.043 1.00 87.44 97 TYR A O 1
ATOM 803 N N . LEU A 1 98 ? -5.392 -5.080 -1.139 1.00 87.44 98 LEU A N 1
ATOM 804 C CA . LEU A 1 98 ? -6.582 -4.696 -0.392 1.00 87.44 98 LEU A CA 1
ATOM 805 C C . LEU A 1 98 ? -6.157 -4.412 1.044 1.00 87.44 98 LEU A C 1
ATOM 807 O O . LEU A 1 98 ? -5.651 -5.293 1.738 1.00 87.44 98 LEU A O 1
ATOM 811 N N . ILE A 1 99 ? -6.335 -3.171 1.481 1.00 88.94 99 ILE A N 1
ATOM 812 C CA . ILE A 1 99 ? -6.015 -2.728 2.834 1.00 88.94 99 ILE A CA 1
ATOM 813 C C . ILE A 1 99 ? -7.333 -2.591 3.585 1.00 88.94 99 ILE A C 1
ATOM 815 O O . ILE A 1 99 ? -8.101 -1.660 3.342 1.00 88.94 99 ILE A O 1
ATOM 819 N N . PHE A 1 100 ? -7.593 -3.520 4.493 1.00 86.06 100 PHE A N 1
ATOM 820 C CA . PHE A 1 100 ? -8.734 -3.460 5.388 1.00 86.06 100 PHE A CA 1
ATOM 821 C C . PHE A 1 100 ? -8.330 -2.789 6.698 1.00 86.06 100 PHE A C 1
ATOM 823 O O . PHE A 1 100 ? -7.351 -3.182 7.332 1.00 86.06 100 PHE A O 1
ATOM 830 N N . VAL A 1 101 ? -9.077 -1.767 7.102 1.00 85.94 101 VAL A N 1
ATOM 831 C CA . VAL A 1 101 ? -8.799 -0.958 8.289 1.00 85.94 101 VAL A CA 1
ATOM 832 C C . VAL A 1 101 ? -10.049 -0.920 9.161 1.00 85.94 101 VAL A C 1
ATOM 834 O O . VAL A 1 101 ? -11.004 -0.217 8.837 1.00 85.94 101 VAL A O 1
ATOM 837 N N . THR A 1 102 ? -10.015 -1.599 10.306 1.00 83.31 102 THR A N 1
ATOM 838 C CA . THR A 1 102 ? -11.111 -1.623 11.294 1.00 83.31 102 THR A CA 1
ATOM 839 C C . THR A 1 102 ? -10.630 -1.130 12.654 1.00 83.31 102 THR A C 1
ATOM 841 O O . THR A 1 102 ? -9.449 -1.222 12.994 1.00 83.31 102 THR A O 1
ATOM 844 N N . THR A 1 103 ? -11.538 -0.573 13.454 1.00 80.81 103 THR A N 1
ATOM 845 C CA . THR A 1 103 ? -11.269 -0.354 14.889 1.00 80.81 103 THR A CA 1
ATOM 846 C C . THR A 1 103 ? -11.556 -1.652 15.637 1.00 80.81 103 THR A C 1
ATOM 848 O O . THR A 1 103 ? -12.526 -2.330 15.309 1.00 80.81 103 THR A O 1
ATOM 851 N N . LYS A 1 104 ? -10.731 -2.018 16.620 1.00 75.06 104 LYS A N 1
ATOM 852 C CA . LYS A 1 104 ? -11.038 -3.152 17.493 1.00 75.06 104 LYS A CA 1
ATOM 853 C C . LYS A 1 104 ? -12.210 -2.779 18.399 1.00 75.06 104 LYS A C 1
ATOM 855 O O . LYS A 1 104 ? -12.202 -1.727 19.041 1.00 75.06 104 LYS A O 1
ATOM 860 N N . THR A 1 105 ? -13.220 -3.631 18.419 1.00 71.50 105 THR A N 1
ATOM 861 C CA . THR A 1 105 ? -14.406 -3.522 19.271 1.00 71.50 105 THR A CA 1
ATOM 862 C C . THR A 1 105 ? -14.386 -4.629 20.327 1.00 71.50 105 THR A C 1
ATOM 864 O O . THR A 1 105 ? -13.646 -5.599 20.183 1.00 71.50 105 THR A O 1
ATOM 867 N N . LEU A 1 106 ? -15.153 -4.467 21.414 1.00 65.88 106 LEU A N 1
ATOM 868 C CA . LEU A 1 106 ? -15.272 -5.485 22.472 1.00 65.88 106 LEU A CA 1
ATOM 869 C C . LEU A 1 106 ? -15.880 -6.792 21.940 1.00 65.88 106 LEU A C 1
ATOM 871 O O . LEU A 1 106 ? -15.481 -7.870 22.361 1.00 65.88 106 LEU A O 1
ATOM 875 N N . SER A 1 107 ? -16.813 -6.688 20.993 1.00 64.00 107 SER A N 1
ATOM 876 C CA . SER A 1 107 ? -17.253 -7.798 20.152 1.00 64.00 107 SER A CA 1
ATOM 877 C C . SER A 1 107 ? -16.296 -7.966 18.972 1.00 64.00 107 SER A C 1
ATOM 879 O O . SER A 1 107 ? -15.867 -6.976 18.373 1.00 64.00 107 SER A O 1
ATOM 881 N N . GLU A 1 108 ? -15.960 -9.205 18.615 1.00 63.34 108 GLU A N 1
ATOM 882 C CA . GLU A 1 108 ? -15.204 -9.480 17.391 1.00 63.34 108 GLU A CA 1
ATOM 883 C C . GLU A 1 108 ? -15.947 -8.902 16.178 1.00 63.34 108 GLU A C 1
ATOM 885 O O . GLU A 1 108 ? -17.165 -9.037 16.062 1.00 63.34 108 GLU A O 1
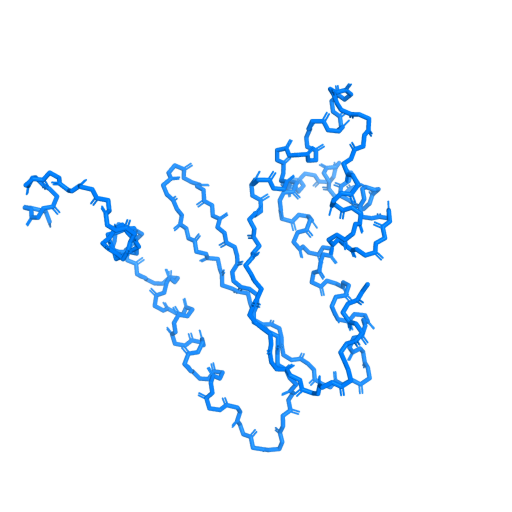ATOM 890 N N . ASN A 1 109 ? -15.228 -8.231 15.271 1.00 67.31 109 ASN A N 1
ATOM 891 C CA . ASN A 1 109 ? -15.838 -7.715 14.049 1.00 67.31 109 ASN A CA 1
ATOM 892 C C . ASN A 1 109 ? -16.154 -8.910 13.120 1.00 67.31 109 ASN A C 1
ATOM 894 O O . ASN A 1 109 ? -15.214 -9.522 12.598 1.00 67.31 109 ASN A O 1
ATOM 898 N N . PRO A 1 110 ? -17.437 -9.239 12.859 1.00 68.44 110 PRO A N 1
ATOM 899 C CA . PRO A 1 110 ? -17.809 -10.424 12.081 1.00 68.44 110 PRO A CA 1
ATOM 900 C C . PRO A 1 110 ? -17.327 -10.347 10.625 1.00 68.44 110 PRO A C 1
ATOM 902 O O . PRO A 1 110 ? -17.112 -11.370 9.970 1.00 68.44 110 PRO A O 1
ATOM 905 N N . TRP A 1 111 ? -17.095 -9.137 10.112 1.00 69.06 111 TRP A N 1
ATOM 906 C CA . TRP A 1 111 ? -16.535 -8.922 8.781 1.00 69.06 111 TRP A CA 1
ATOM 907 C C . TRP A 1 111 ? -15.043 -9.244 8.729 1.00 69.06 111 TRP A C 1
ATOM 909 O O . TRP A 1 111 ? -14.550 -9.702 7.698 1.00 69.06 111 TRP A O 1
ATOM 919 N N . MET A 1 112 ? -14.329 -9.093 9.847 1.00 71.19 112 MET A N 1
ATOM 920 C CA . MET A 1 112 ? -12.896 -9.371 9.924 1.00 71.19 112 MET A CA 1
ATOM 921 C C . MET A 1 112 ? -12.604 -10.864 9.725 1.00 71.19 112 MET A C 1
ATOM 923 O O . MET A 1 112 ? -11.679 -11.220 8.998 1.00 71.19 112 MET A O 1
ATOM 927 N N . GLY A 1 113 ? -13.444 -11.748 10.273 1.00 70.81 113 GLY A N 1
ATOM 928 C CA . GLY A 1 113 ? -13.343 -13.190 10.024 1.00 70.81 113 GLY A CA 1
ATOM 929 C C . GLY A 1 113 ? -13.474 -13.540 8.536 1.00 70.81 113 GLY A C 1
ATOM 930 O O . GLY A 1 113 ? -12.682 -14.325 8.004 1.00 70.81 113 GLY A O 1
ATOM 931 N N . LYS A 1 114 ? -14.411 -12.894 7.825 1.00 70.69 114 LYS A N 1
ATOM 932 C CA . LYS A 1 114 ? -14.589 -13.068 6.373 1.00 70.69 114 LYS A CA 1
ATOM 933 C C . LYS A 1 114 ? -13.414 -12.512 5.575 1.00 70.69 114 LYS A C 1
ATOM 935 O O . LYS A 1 114 ? -12.952 -13.178 4.657 1.00 70.69 114 LYS A O 1
ATOM 940 N N . VAL A 1 115 ? -12.889 -11.343 5.940 1.00 70.31 115 VAL A N 1
ATOM 941 C CA . VAL A 1 115 ? -11.721 -10.746 5.272 1.00 70.31 115 VAL A CA 1
ATOM 942 C C . VAL A 1 115 ? -10.467 -11.599 5.481 1.00 70.31 115 VAL A C 1
ATOM 944 O O . VAL A 1 115 ? -9.732 -11.815 4.525 1.00 70.31 115 VAL A O 1
ATOM 947 N N . ILE A 1 116 ? -10.237 -12.153 6.678 1.00 72.62 116 ILE A N 1
ATOM 948 C CA . ILE A 1 116 ? -9.125 -13.092 6.927 1.00 72.62 116 ILE A CA 1
ATOM 949 C C . ILE A 1 116 ? -9.314 -14.382 6.124 1.00 72.62 116 ILE A C 1
ATOM 951 O O . ILE A 1 116 ? -8.347 -14.924 5.592 1.00 72.62 116 ILE A O 1
ATOM 955 N N . SER A 1 117 ? -10.546 -14.878 6.019 1.00 70.94 117 SER A N 1
ATOM 956 C CA . SER A 1 117 ? -10.849 -16.069 5.220 1.00 70.94 117 SER A CA 1
ATOM 957 C C . SER A 1 117 ? -10.615 -15.816 3.731 1.00 70.94 117 SER A C 1
ATOM 959 O O . SER A 1 117 ? -9.964 -16.621 3.074 1.00 70.94 117 SER A O 1
ATOM 961 N N . LEU A 1 118 ? -11.055 -14.664 3.218 1.00 72.12 118 LEU A N 1
ATOM 962 C CA . LEU A 1 118 ? -10.811 -14.230 1.844 1.00 72.12 118 LEU A CA 1
ATOM 963 C C . LEU A 1 118 ? -9.317 -14.023 1.581 1.00 72.12 118 LEU A C 1
ATOM 965 O O . LEU A 1 118 ? -8.814 -14.471 0.560 1.00 72.12 118 LEU A O 1
ATOM 969 N N . LYS A 1 119 ? -8.595 -13.409 2.523 1.00 74.56 119 LYS A N 1
ATOM 970 C CA . LYS A 1 119 ? -7.136 -13.273 2.483 1.00 74.56 119 LYS A CA 1
ATOM 971 C C . LYS A 1 119 ? -6.470 -14.634 2.338 1.00 74.56 119 LYS A C 1
ATOM 973 O O . LYS A 1 119 ? -5.720 -14.834 1.396 1.00 74.56 119 LYS A O 1
ATOM 978 N N . LYS A 1 120 ? -6.798 -15.583 3.221 1.00 75.12 120 LYS A N 1
ATOM 979 C CA . LYS A 1 120 ? -6.271 -16.953 3.164 1.00 75.12 120 LYS A CA 1
ATOM 980 C C . LYS A 1 120 ? -6.631 -17.642 1.850 1.00 75.12 120 LYS A C 1
ATOM 982 O O . LYS A 1 120 ? -5.800 -18.369 1.330 1.00 75.12 120 LYS A O 1
ATOM 987 N N . LEU A 1 121 ? -7.839 -17.434 1.327 1.00 71.62 121 LEU A N 1
ATOM 988 C CA . LEU A 1 121 ? -8.268 -18.000 0.049 1.00 71.62 121 LEU A CA 1
ATOM 989 C C . LEU A 1 121 ? -7.472 -17.419 -1.120 1.00 71.62 121 LEU A C 1
ATOM 991 O O . LEU A 1 121 ? -7.045 -18.175 -1.976 1.00 71.62 121 LEU A O 1
ATOM 995 N N . ILE A 1 122 ? -7.239 -16.108 -1.149 1.00 71.12 122 ILE A N 1
ATOM 996 C CA . ILE A 1 122 ? -6.454 -15.454 -2.205 1.00 71.12 122 ILE A CA 1
ATOM 997 C C . ILE A 1 122 ? -4.973 -15.835 -2.098 1.00 71.12 122 ILE A C 1
ATOM 999 O O . ILE A 1 122 ? -4.343 -16.117 -3.109 1.00 71.12 122 ILE A O 1
ATOM 1003 N N . GLU A 1 123 ? -4.421 -15.872 -0.884 1.00 69.00 123 GLU A N 1
ATOM 1004 C CA . GLU A 1 123 ? -3.015 -16.214 -0.637 1.00 69.00 123 GLU A CA 1
ATOM 1005 C C . GLU A 1 123 ? -2.716 -17.709 -0.855 1.00 69.00 123 GLU A C 1
ATOM 1007 O O . GLU A 1 123 ? -1.588 -18.052 -1.195 1.00 69.00 123 GLU A O 1
ATOM 1012 N N . LYS A 1 124 ? -3.696 -18.603 -0.646 1.00 72.12 124 LYS A N 1
ATOM 1013 C CA . LYS A 1 124 ? -3.552 -20.060 -0.854 1.00 72.12 124 LYS A CA 1
ATOM 1014 C C . LYS A 1 124 ? -4.114 -20.563 -2.182 1.00 72.12 124 LYS A C 1
ATOM 1016 O O . LYS A 1 124 ? -3.832 -21.699 -2.553 1.00 72.12 124 LYS A O 1
ATOM 1021 N N . GLY A 1 125 ? -4.974 -19.787 -2.830 1.00 65.62 125 GLY A N 1
ATOM 1022 C CA . GLY A 1 125 ? -5.621 -20.165 -4.078 1.00 65.62 125 GLY A CA 1
ATOM 1023 C C . GLY A 1 125 ? -4.616 -20.210 -5.220 1.00 65.62 125 GLY A C 1
ATOM 1024 O O . GLY A 1 125 ? -3.639 -19.462 -5.224 1.00 65.62 125 GLY A O 1
ATOM 1025 N N . ASP A 1 126 ? -4.868 -21.074 -6.205 1.00 65.62 126 ASP A N 1
ATOM 1026 C CA . ASP A 1 126 ? -4.131 -21.016 -7.464 1.00 65.62 126 ASP A CA 1
ATOM 1027 C C . ASP A 1 126 ? -4.329 -19.616 -8.058 1.00 65.62 126 ASP A C 1
ATOM 1029 O O . ASP A 1 126 ? -5.459 -19.156 -8.247 1.00 65.62 126 ASP A O 1
ATOM 1033 N N . GLN A 1 127 ? -3.224 -18.928 -8.331 1.00 67.62 127 GLN A N 1
ATOM 1034 C CA . GLN A 1 127 ? -3.219 -17.601 -8.930 1.00 67.62 127 GLN A CA 1
ATOM 1035 C C . GLN A 1 127 ? -4.076 -17.569 -10.207 1.00 67.62 127 GLN A C 1
ATOM 1037 O O . GLN A 1 127 ? -4.804 -16.599 -10.420 1.00 67.62 127 GLN A O 1
ATOM 1042 N N . LYS A 1 128 ? -4.104 -18.670 -10.977 1.00 67.81 128 LYS A N 1
ATOM 1043 C CA . LYS A 1 128 ? -4.993 -18.830 -12.139 1.00 67.81 128 LYS A CA 1
ATOM 1044 C C . LYS A 1 128 ? -6.472 -18.810 -11.763 1.00 67.81 128 LYS A C 1
ATOM 1046 O O . LYS A 1 128 ? -7.267 -18.192 -12.457 1.00 67.81 128 LYS A O 1
ATOM 1051 N N . MET A 1 129 ? -6.864 -19.449 -10.660 1.00 68.88 129 MET A N 1
ATOM 1052 C CA . MET A 1 129 ? -8.253 -19.453 -10.187 1.00 68.88 129 MET A CA 1
ATOM 1053 C C . MET A 1 129 ? -8.708 -18.048 -9.781 1.00 68.88 129 MET A C 1
ATOM 1055 O O . MET A 1 129 ? -9.795 -17.620 -10.169 1.00 68.88 129 MET A O 1
ATOM 1059 N N . VAL A 1 130 ? -7.873 -17.306 -9.046 1.00 66.75 130 VAL A N 1
ATOM 1060 C CA . VAL A 1 130 ? -8.166 -15.908 -8.680 1.00 66.75 130 VAL A CA 1
ATOM 1061 C C . VAL A 1 130 ? -8.304 -15.049 -9.940 1.00 66.75 130 VAL A C 1
ATOM 1063 O O . VAL A 1 130 ? -9.255 -14.275 -10.073 1.00 66.75 130 VAL A O 1
ATOM 1066 N N . GLU A 1 131 ? -7.402 -15.236 -10.903 1.00 66.94 131 GLU A N 1
ATOM 1067 C CA . GLU A 1 131 ? -7.447 -14.581 -12.211 1.00 66.94 131 GLU A CA 1
ATOM 1068 C C . GLU A 1 131 ? -8.720 -14.919 -13.004 1.00 66.94 131 GLU A C 1
ATOM 1070 O O . GLU A 1 131 ? -9.327 -14.017 -13.597 1.00 66.94 131 GLU A O 1
ATOM 1075 N N . TYR A 1 132 ? -9.152 -16.185 -12.997 1.00 69.44 132 TYR A N 1
ATOM 1076 C CA . TYR A 1 132 ? -10.382 -16.624 -13.652 1.00 69.44 132 TYR A CA 1
ATOM 1077 C C . TYR A 1 132 ? -11.595 -15.926 -13.052 1.00 69.44 132 TYR A C 1
ATOM 1079 O O . TYR A 1 132 ? -12.364 -15.307 -13.791 1.00 69.44 132 TYR A O 1
ATOM 1087 N N . VAL A 1 133 ? -11.744 -15.964 -11.728 1.00 68.12 133 VAL A N 1
ATOM 1088 C CA . VAL A 1 133 ? -12.889 -15.359 -11.034 1.00 68.12 133 VAL A CA 1
ATOM 1089 C C . VAL A 1 133 ? -12.959 -13.854 -11.301 1.00 68.12 133 VAL A C 1
ATOM 1091 O O . VAL A 1 133 ? -14.019 -13.347 -11.660 1.00 68.12 133 VAL A O 1
ATOM 1094 N N . ILE A 1 134 ? -11.834 -13.135 -11.215 1.00 66.44 134 ILE A N 1
ATOM 1095 C CA . ILE A 1 134 ? -11.798 -11.693 -11.509 1.00 66.44 134 ILE A CA 1
ATOM 1096 C C . ILE A 1 134 ? -12.165 -11.419 -12.974 1.00 66.44 134 ILE A C 1
ATOM 1098 O O . ILE A 1 134 ? -12.907 -10.481 -13.259 1.00 66.44 134 ILE A O 1
ATOM 1102 N N . SER A 1 135 ? -11.667 -12.224 -13.914 1.00 64.56 135 SER A N 1
ATOM 1103 C CA . SER A 1 135 ? -11.964 -12.045 -15.341 1.00 64.56 135 SER A CA 1
ATOM 1104 C C . SER A 1 135 ? -13.437 -12.296 -15.671 1.00 64.56 135 SER A C 1
ATOM 1106 O O . SER A 1 135 ? -13.982 -11.585 -16.512 1.00 64.56 135 SER A O 1
ATOM 1108 N N . ASP A 1 136 ? -14.072 -13.249 -14.982 1.00 67.38 136 ASP A N 1
ATOM 1109 C CA . ASP A 1 136 ? -15.507 -13.543 -15.103 1.00 67.38 136 ASP A CA 1
ATOM 1110 C C . ASP A 1 136 ? -16.357 -12.367 -14.626 1.00 67.38 136 ASP A C 1
ATOM 1112 O O . ASP A 1 136 ? -17.215 -11.868 -15.348 1.00 67.38 136 ASP A O 1
ATOM 1116 N N . VAL A 1 137 ? -16.050 -11.860 -13.427 1.00 66.75 137 VAL A N 1
ATOM 1117 C CA . VAL A 1 137 ? -16.756 -10.722 -12.821 1.00 66.75 137 VAL A CA 1
ATOM 1118 C C . VAL A 1 137 ? -16.618 -9.460 -13.677 1.00 66.75 137 VAL A C 1
ATOM 1120 O O . VAL A 1 137 ? -17.543 -8.657 -13.752 1.00 66.75 137 VAL A O 1
ATOM 1123 N N . LEU A 1 138 ? -15.475 -9.283 -14.343 1.00 60.44 138 LEU A N 1
ATOM 1124 C CA . LEU A 1 138 ? -15.220 -8.156 -15.243 1.00 60.44 138 LEU A CA 1
ATOM 1125 C C . LEU A 1 138 ? -15.767 -8.363 -16.668 1.00 60.44 138 LEU A C 1
ATOM 1127 O O . LEU A 1 138 ? -15.550 -7.495 -17.514 1.00 60.44 138 LEU A O 1
ATOM 1131 N N . GLY A 1 139 ? -16.430 -9.489 -16.958 1.00 58.47 139 GLY A N 1
ATOM 1132 C CA . GLY A 1 139 ? -17.013 -9.782 -18.271 1.00 58.47 139 GLY A CA 1
ATOM 1133 C C . GLY A 1 139 ? -15.985 -9.916 -19.398 1.00 58.47 139 GLY A C 1
ATOM 1134 O O . GLY A 1 139 ? -16.300 -9.650 -20.559 1.00 58.47 139 GLY A O 1
ATOM 1135 N N . LYS A 1 140 ? -14.734 -10.278 -19.084 1.00 66.56 140 LYS A N 1
ATOM 1136 C CA . LYS A 1 140 ? -13.696 -10.434 -20.109 1.00 66.56 140 LYS A CA 1
ATOM 1137 C C . LYS A 1 140 ? -13.963 -11.698 -20.937 1.00 66.56 140 LYS A C 1
ATOM 1139 O O . LYS A 1 140 ? -14.151 -12.762 -20.347 1.00 66.56 140 LYS A O 1
ATOM 1144 N N . PRO A 1 141 ? -13.934 -11.619 -22.282 1.00 55.53 141 PRO A N 1
ATOM 1145 C CA . PRO A 1 141 ? -14.202 -12.769 -23.134 1.00 55.53 141 PRO A CA 1
ATOM 1146 C C . PRO A 1 141 ? -13.156 -13.862 -22.904 1.00 55.53 141 PRO A C 1
ATOM 1148 O O . PRO A 1 141 ? -11.949 -13.611 -22.928 1.00 55.53 141 PRO A O 1
ATOM 1151 N N . ARG A 1 142 ? -13.639 -15.083 -22.673 1.00 61.56 142 ARG A N 1
ATOM 1152 C CA . ARG A 1 142 ? -12.820 -16.284 -22.491 1.00 61.56 142 ARG A CA 1
ATOM 1153 C C . ARG A 1 142 ? -12.780 -17.089 -23.788 1.00 61.56 142 ARG A C 1
ATOM 1155 O O . ARG A 1 142 ? -13.780 -17.174 -24.495 1.00 61.56 142 ARG A O 1
ATOM 1162 N N . SER A 1 143 ? -11.637 -17.701 -24.096 1.00 57.81 143 SER A N 1
ATOM 1163 C CA . SER A 1 143 ? -11.565 -18.720 -25.147 1.00 57.81 143 SER A CA 1
ATOM 1164 C C . SER A 1 143 ? -11.959 -20.080 -24.567 1.00 57.81 143 SER A C 1
ATOM 1166 O O . SER A 1 143 ? -11.695 -20.355 -23.402 1.00 57.81 143 SER A O 1
ATOM 1168 N N . ILE A 1 144 ? -12.566 -20.963 -25.364 1.00 51.94 144 ILE A N 1
ATOM 1169 C CA . ILE A 1 144 ? -12.977 -22.317 -24.927 1.00 51.94 144 ILE A CA 1
A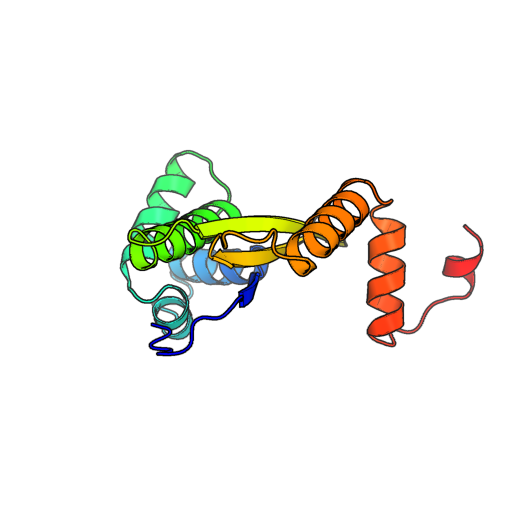TOM 1170 C C . ILE A 1 144 ? -11.830 -23.100 -24.259 1.00 51.94 144 ILE A C 1
ATOM 1172 O O . ILE A 1 144 ? -12.057 -23.835 -23.303 1.00 51.94 144 ILE A O 1
ATOM 1176 N N . LEU A 1 145 ? -10.587 -22.870 -24.694 1.00 57.41 145 LEU A N 1
ATOM 1177 C CA . LEU A 1 145 ? -9.383 -23.472 -24.113 1.00 57.41 145 LEU A CA 1
ATOM 1178 C C . LEU A 1 145 ? -9.201 -23.162 -22.619 1.00 57.41 145 LEU A C 1
ATOM 1180 O O . LEU A 1 145 ? -8.604 -23.966 -21.913 1.00 57.41 145 LEU A O 1
ATOM 1184 N N . SER A 1 146 ? -9.733 -22.045 -22.110 1.00 55.50 146 SER A N 1
ATOM 1185 C CA . SER A 1 146 ? -9.624 -21.698 -20.687 1.00 55.50 146 SER A CA 1
ATOM 1186 C C . SER A 1 146 ? -10.488 -22.555 -19.758 1.00 55.50 146 SER A C 1
ATOM 1188 O O . SER A 1 146 ? -10.341 -22.438 -18.549 1.00 55.50 146 SER A O 1
ATOM 1190 N N . TYR A 1 147 ? -11.407 -23.359 -20.307 1.00 56.16 147 TYR A N 1
ATOM 1191 C CA . TYR A 1 147 ? -12.287 -24.263 -19.556 1.00 56.16 147 TYR A CA 1
ATOM 1192 C C . TYR A 1 147 ? -11.834 -25.734 -19.604 1.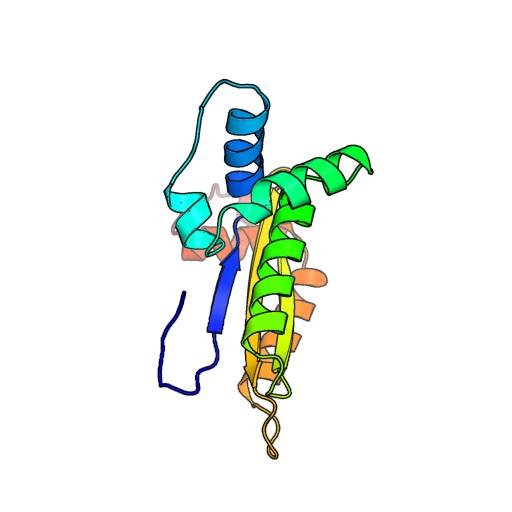00 56.16 147 TYR A C 1
ATOM 1194 O O . TYR A 1 147 ? -12.485 -26.584 -19.005 1.00 56.16 147 TYR A O 1
ATOM 1202 N N . LEU A 1 148 ? -10.757 -26.045 -20.337 1.00 49.00 148 LEU A N 1
ATOM 1203 C CA . LEU A 1 148 ? -10.280 -27.415 -20.587 1.00 49.00 148 LEU A CA 1
ATOM 1204 C C . LEU A 1 148 ? -9.008 -27.785 -19.796 1.00 49.00 148 LEU A C 1
ATOM 1206 O O . LEU A 1 148 ? -8.449 -28.858 -20.015 1.00 49.00 148 LEU A O 1
ATOM 1210 N N . THR A 1 149 ? -8.552 -26.912 -18.896 1.00 47.38 149 THR A N 1
ATOM 1211 C CA . THR A 1 149 ? -7.454 -27.142 -17.936 1.00 47.38 149 THR A CA 1
ATOM 1212 C C . THR A 1 149 ? -7.975 -27.051 -16.520 1.00 47.38 149 THR A C 1
ATOM 1214 O O . THR A 1 149 ? -7.539 -27.869 -15.687 1.00 47.38 149 THR A O 1
#

pLDDT: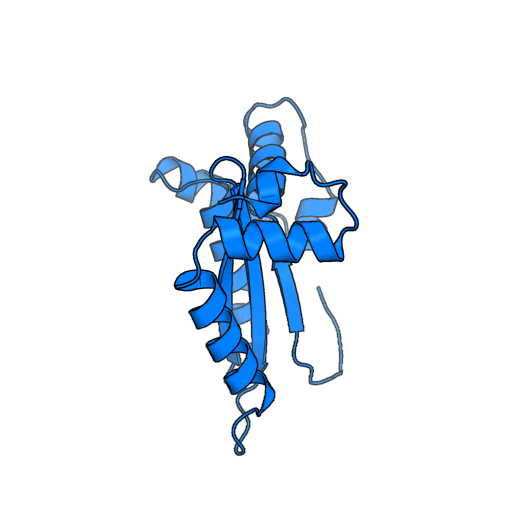 mean 78.83, std 14.58, range [35.16, 96.25]

Solvent-accessible surface area (backbone atoms only — not comparable to full-atom values): 8833 Å² total; per-residue (Å²): 113,93,82,64,91,64,92,66,71,44,79,44,82,41,53,29,55,64,51,28,51,55,52,50,34,34,78,67,68,78,35,91,75,59,71,70,55,31,60,70,70,56,47,77,64,62,59,62,54,29,52,56,38,37,77,73,69,43,55,50,27,58,37,49,50,52,51,49,52,49,50,53,48,62,77,41,64,94,48,65,63,49,74,48,76,32,70,42,74,44,80,93,87,35,50,37,32,43,37,37,38,36,69,70,58,98,60,80,61,75,64,53,59,52,51,54,50,50,36,51,46,58,68,68,41,57,64,66,58,57,48,48,54,53,35,56,77,69,68,54,91,77,60,76,71,77,78,75,119

Sequence (149 aa):
MLTSKIRGDFLILFHGQYIARMIGSILSGRVSEIPALNEFFGDNLWLKYVEDERKQGKRLGKAALEYYVGKIRKVRKRRETIIEKVEVPLFKGLSYYLIFVTTKTLSENPWMGKVISLKKLIEKGDQKMVEYVISDVLGKPRSILSYLT